Protein AF-A2Q2I1-F1 (afdb_monomer_lite)

pLDDT: mean 81.21, std 7.76, range [62.22, 92.88]

Foldseek 3Di:
DLVVVLVCVVVVHDDADFDDCPDPVQHPVNVVVSVVVSCVVVVHDDPDDWDWDDDPNDTGTGD

Secondary structure (DSSP, 8-state):
-HHHHHHHHHTT--------TT-SSS-HHHHHHHHHHHHHHTTPPPSS-SEEEEETTEEEEE-

Sequence (63 aa):
MLPILKRIVQNNIPVWVFSRDQDSVVPLLGSRTLIRELADDLKFKITVPYGAWFRKGQIIIFF

InterPro domains:
  IPR001563 Peptidase S10, serine carboxypeptidase [PF00450] (1-59)
  IPR029058 Alpha/Beta hydrolase fold [SSF53474] (1-59)

Organism: Medicago truncatula (NCBI:txid3880)

Radius of gyration: 13.01 Å; chains: 1; bounding box: 31×23×35 Å

Structure (mmCIF, N/CA/C/O backbone):
data_AF-A2Q2I1-F1
#
_entry.id   AF-A2Q2I1-F1
#
loop_
_atom_site.group_PDB
_atom_site.id
_atom_site.type_symbol
_atom_site.label_atom_id
_atom_site.label_alt_id
_atom_site.label_comp_id
_atom_site.label_asym_id
_atom_site.label_entity_id
_atom_site.label_seq_id
_atom_site.pdbx_PDB_ins_code
_atom_site.Cartn_x
_atom_site.Cartn_y
_atom_site.Cartn_z
_atom_site.occupancy
_atom_site.B_iso_or_equiv
_atom_site.auth_seq_id
_atom_site.auth_comp_id
_atom_site.auth_asym_id
_atom_site.auth_atom_id
_atom_site.pdbx_PDB_model_num
ATOM 1 N N . MET A 1 1 ? 2.574 12.737 6.146 1.00 65.25 1 MET A N 1
ATOM 2 C CA . MET A 1 1 ? 1.824 12.439 4.902 1.00 65.25 1 MET A CA 1
ATOM 3 C C . MET A 1 1 ? 0.758 11.357 5.100 1.00 65.25 1 MET A C 1
ATOM 5 O O . MET A 1 1 ? -0.385 11.598 4.733 1.00 65.25 1 MET A O 1
ATOM 9 N N . LEU A 1 2 ? 1.075 10.225 5.747 1.00 76.81 2 LEU A N 1
ATOM 10 C CA . LEU A 1 2 ? 0.126 9.128 6.026 1.00 76.81 2 LEU A CA 1
ATOM 11 C C . LEU A 1 2 ? -1.240 9.528 6.635 1.00 76.81 2 LEU A C 1
ATOM 13 O O . LEU A 1 2 ? -2.247 8.994 6.174 1.00 76.81 2 LEU A O 1
ATOM 17 N N . PRO A 1 3 ? -1.345 10.489 7.581 1.00 84.56 3 PRO A N 1
ATOM 18 C CA . PRO A 1 3 ? -2.645 10.863 8.155 1.00 84.56 3 PRO A CA 1
ATOM 19 C C . PRO A 1 3 ? -3.633 11.443 7.134 1.00 84.56 3 PRO A C 1
ATOM 21 O O . PRO A 1 3 ? -4.840 11.239 7.242 1.00 84.56 3 PRO A O 1
ATOM 24 N N . ILE A 1 4 ? -3.125 12.146 6.116 1.00 88.81 4 ILE A N 1
ATOM 25 C CA . ILE A 1 4 ? -3.954 12.718 5.048 1.00 88.81 4 ILE A CA 1
ATOM 26 C C . ILE A 1 4 ? -4.443 11.602 4.129 1.00 88.81 4 ILE A C 1
ATOM 28 O O . ILE A 1 4 ? -5.629 11.542 3.814 1.00 88.81 4 ILE A O 1
ATOM 32 N N . LEU A 1 5 ? -3.546 10.686 3.754 1.00 86.94 5 LEU A N 1
ATOM 33 C CA . LEU A 1 5 ? -3.883 9.537 2.917 1.00 86.94 5 LEU A CA 1
ATOM 34 C C . LEU A 1 5 ? -4.957 8.667 3.583 1.00 86.94 5 LEU A C 1
ATOM 36 O O . LEU A 1 5 ? -5.942 8.310 2.945 1.00 86.94 5 LEU A O 1
ATOM 40 N N . LYS A 1 6 ? -4.825 8.435 4.894 1.00 87.75 6 LYS A N 1
ATOM 41 C CA . LYS A 1 6 ? -5.825 7.740 5.714 1.00 87.75 6 LYS A CA 1
ATOM 42 C C . LYS A 1 6 ? -7.201 8.4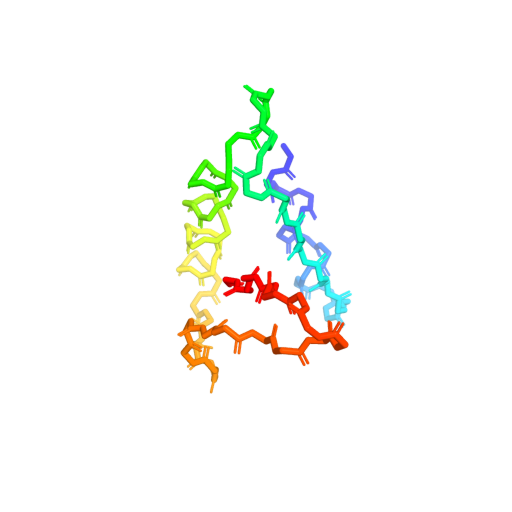01 5.612 1.00 87.75 6 LYS A C 1
ATOM 44 O O . LYS A 1 6 ? -8.184 7.720 5.342 1.00 87.75 6 LYS A O 1
ATOM 49 N N . ARG A 1 7 ? -7.266 9.729 5.749 1.00 90.50 7 ARG A N 1
ATOM 50 C CA . ARG A 1 7 ? -8.522 10.490 5.658 1.00 90.50 7 ARG A CA 1
ATOM 51 C C . ARG A 1 7 ? -9.148 10.431 4.261 1.00 90.50 7 ARG A C 1
ATOM 53 O O . ARG A 1 7 ? -10.363 10.328 4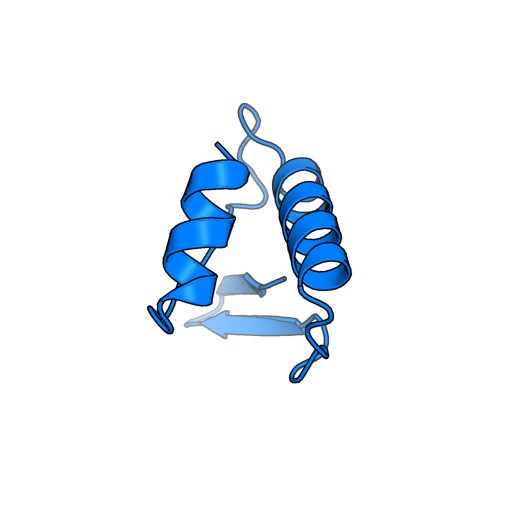.155 1.00 90.50 7 ARG A O 1
ATOM 60 N N . ILE A 1 8 ? -8.345 10.490 3.197 1.00 90.12 8 ILE A N 1
ATOM 61 C CA . ILE A 1 8 ? -8.830 10.376 1.808 1.00 90.12 8 ILE A CA 1
ATOM 62 C C . ILE A 1 8 ? -9.470 9.001 1.587 1.00 90.12 8 ILE A C 1
ATOM 64 O O . ILE A 1 8 ? -10.611 8.917 1.137 1.00 90.12 8 ILE A O 1
ATOM 68 N N . VAL A 1 9 ? -8.767 7.939 1.979 1.00 88.88 9 VAL A N 1
ATOM 69 C CA . VAL A 1 9 ? -9.237 6.556 1.833 1.00 88.88 9 VAL A CA 1
ATOM 70 C C . VAL A 1 9 ? -10.502 6.303 2.663 1.00 88.88 9 VAL A C 1
ATOM 72 O O . VAL A 1 9 ? -11.447 5.697 2.168 1.00 88.88 9 VAL A O 1
ATOM 75 N N . GLN A 1 10 ? -10.571 6.822 3.894 1.00 89.88 10 GLN A N 1
ATOM 76 C CA . GLN A 1 10 ? -11.762 6.715 4.750 1.00 89.88 10 GLN A CA 1
ATOM 77 C C . GLN A 1 10 ? -12.994 7.436 4.184 1.00 89.88 10 GLN A C 1
ATOM 79 O O . GLN A 1 10 ? -14.117 7.043 4.483 1.00 89.88 10 GLN A O 1
ATOM 84 N N . ASN A 1 11 ? -12.802 8.452 3.339 1.00 92.88 11 ASN A N 1
ATOM 85 C CA . ASN A 1 11 ? -13.886 9.125 2.620 1.00 92.88 11 ASN A CA 1
ATOM 86 C C . ASN A 1 11 ? -14.317 8.375 1.343 1.00 92.88 11 ASN A C 1
ATOM 88 O O . ASN A 1 11 ? -15.019 8.946 0.512 1.00 92.88 11 ASN A O 1
ATOM 92 N N . ASN A 1 12 ? -13.905 7.112 1.174 1.00 88.00 12 ASN A N 1
ATOM 93 C CA . ASN A 1 12 ? -14.184 6.274 0.002 1.00 88.00 12 ASN A CA 1
ATOM 94 C C . ASN A 1 12 ? -13.671 6.867 -1.321 1.00 88.00 12 ASN A C 1
ATOM 96 O O . ASN A 1 12 ? -14.222 6.600 -2.389 1.00 88.00 12 ASN A O 1
ATOM 100 N N . ILE A 1 13 ? -12.608 7.672 -1.263 1.00 91.56 13 ILE A N 1
ATOM 101 C CA . I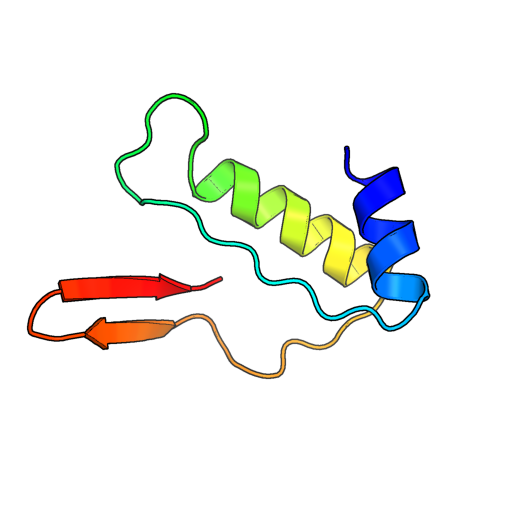LE A 1 13 ? -11.967 8.217 -2.458 1.00 91.56 13 ILE A CA 1
ATOM 102 C C . ILE A 1 13 ? -10.927 7.196 -2.945 1.00 91.56 13 ILE A C 1
ATOM 104 O O . ILE A 1 13 ? -10.033 6.834 -2.174 1.00 91.56 13 ILE A O 1
ATOM 108 N N . PRO A 1 14 ? -11.006 6.722 -4.203 1.00 87.75 14 PRO A N 1
ATOM 109 C CA . PRO A 1 14 ? -10.043 5.768 -4.739 1.00 87.75 14 PRO A CA 1
ATOM 110 C C . PRO A 1 14 ? -8.668 6.422 -4.917 1.00 87.75 14 PRO A C 1
ATOM 112 O O . PRO A 1 14 ? -8.550 7.508 -5.484 1.00 87.75 14 PRO A O 1
ATOM 115 N N . VAL A 1 15 ? -7.618 5.737 -4.463 1.00 88.12 15 VAL A N 1
ATOM 116 C CA . VAL A 1 15 ? -6.228 6.204 -4.541 1.00 88.12 15 VAL A CA 1
ATOM 117 C C . VAL A 1 15 ? -5.368 5.143 -5.213 1.00 88.12 15 VAL A C 1
ATOM 119 O O . VAL A 1 15 ? -5.456 3.967 -4.873 1.00 88.12 15 VAL A O 1
ATOM 122 N N . TRP A 1 16 ? -4.512 5.574 -6.137 1.00 85.12 16 TRP A N 1
ATOM 123 C CA . TRP A 1 16 ? -3.527 4.724 -6.800 1.00 85.12 16 TRP A CA 1
ATOM 124 C C . TRP A 1 16 ? -2.125 5.225 -6.462 1.00 85.12 16 TRP A C 1
ATOM 126 O O . TRP A 1 16 ? -1.852 6.422 -6.569 1.00 85.12 16 TRP A O 1
ATOM 136 N N . VAL A 1 17 ? -1.245 4.317 -6.043 1.00 83.94 17 VAL A N 1
ATOM 137 C CA . VAL A 1 17 ? 0.138 4.628 -5.663 1.00 83.94 17 VAL A CA 1
ATOM 138 C C . VAL A 1 17 ? 1.073 3.871 -6.590 1.00 83.94 17 VAL A C 1
ATOM 140 O O . VAL A 1 17 ? 0.945 2.663 -6.758 1.00 83.94 17 VAL A O 1
ATOM 143 N N . PHE A 1 18 ? 2.016 4.587 -7.193 1.00 80.88 18 PHE A N 1
ATOM 144 C CA . PHE A 1 18 ? 2.980 4.023 -8.128 1.00 80.88 18 PHE A CA 1
ATOM 145 C C . PHE A 1 18 ? 4.375 4.531 -7.790 1.00 80.88 18 PHE A C 1
ATOM 147 O O . PHE A 1 18 ? 4.548 5.699 -7.445 1.00 80.88 18 PHE A O 1
ATOM 154 N N . SER A 1 19 ? 5.372 3.663 -7.918 1.00 76.88 19 SER A N 1
ATOM 155 C CA . SER A 1 19 ? 6.780 4.020 -7.765 1.00 76.88 19 SER A CA 1
ATOM 156 C C . SER A 1 19 ? 7.586 3.345 -8.870 1.00 76.88 19 SER A C 1
ATOM 158 O O . SER A 1 19 ? 7.260 2.238 -9.304 1.00 76.88 19 SER A O 1
ATOM 160 N N . ARG A 1 20 ? 8.606 4.047 -9.367 1.00 76.44 20 ARG A N 1
ATOM 161 C CA . ARG A 1 20 ? 9.548 3.509 -10.345 1.00 76.44 20 ARG A CA 1
ATOM 162 C C . ARG A 1 20 ? 10.662 2.793 -9.584 1.00 76.44 20 ARG A C 1
ATOM 164 O O . ARG A 1 20 ? 11.198 3.318 -8.618 1.00 76.44 20 ARG A O 1
ATOM 171 N N . ASP A 1 21 ? 11.023 1.609 -10.047 1.00 71.38 21 ASP A N 1
ATOM 172 C CA . ASP A 1 21 ? 12.061 0.749 -9.474 1.00 71.38 21 ASP A CA 1
ATOM 173 C C . ASP A 1 21 ? 13.467 1.381 -9.461 1.00 71.38 21 ASP A C 1
ATOM 175 O O . ASP A 1 21 ? 14.278 1.032 -8.609 1.00 71.38 21 ASP A O 1
ATOM 179 N N . GLN A 1 22 ? 13.732 2.329 -10.365 1.00 69.31 22 GLN A N 1
ATOM 180 C CA . GLN A 1 22 ? 15.016 3.036 -10.495 1.00 69.31 22 GLN A CA 1
ATOM 181 C C . GLN A 1 22 ? 15.050 4.428 -9.833 1.00 69.31 22 GLN A C 1
ATOM 183 O O . GLN A 1 22 ? 15.937 5.224 -10.136 1.00 69.31 22 GLN A O 1
ATOM 188 N N . ASP A 1 23 ? 14.077 4.777 -8.985 1.00 67.19 23 ASP A N 1
ATOM 189 C CA . ASP A 1 23 ? 14.127 6.044 -8.246 1.00 67.19 23 ASP A CA 1
ATOM 190 C C . ASP A 1 23 ? 15.026 5.917 -7.003 1.00 67.19 23 ASP A C 1
ATOM 192 O O . ASP A 1 23 ? 14.727 5.175 -6.064 1.00 67.19 23 ASP A O 1
ATOM 196 N N . SER A 1 24 ? 16.140 6.652 -7.006 1.00 62.22 24 S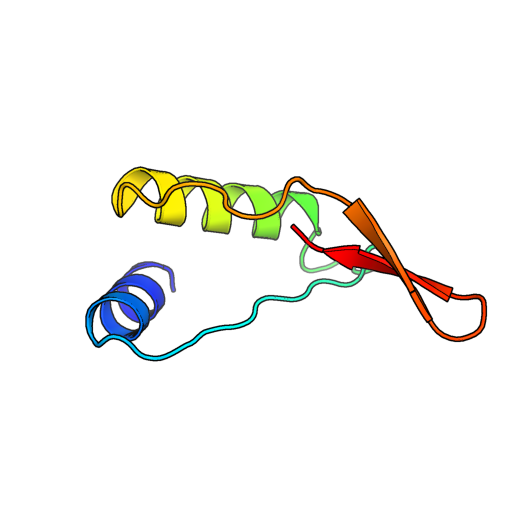ER A N 1
ATOM 197 C CA . SER A 1 24 ? 17.124 6.662 -5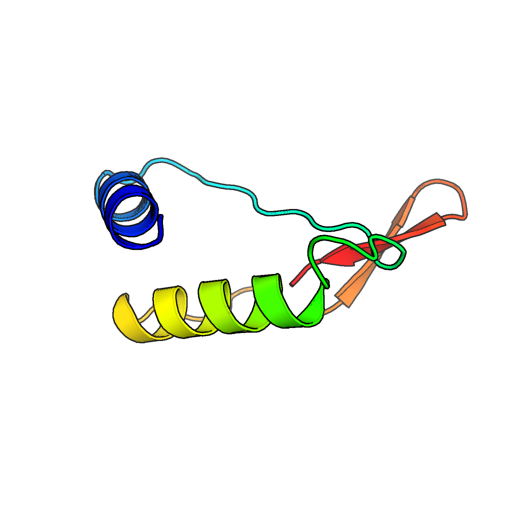.917 1.00 62.22 24 SER A CA 1
ATOM 198 C C . SER A 1 24 ? 16.756 7.603 -4.764 1.00 62.22 24 SER A C 1
ATOM 200 O O . SER A 1 24 ? 17.366 7.510 -3.701 1.00 62.22 24 SER A O 1
ATOM 202 N N . VAL A 1 25 ? 15.798 8.521 -4.953 1.00 72.25 25 VAL A N 1
ATOM 203 C CA . VAL A 1 25 ? 15.405 9.509 -3.930 1.00 72.25 25 VAL A CA 1
ATOM 204 C C . VAL A 1 25 ? 14.290 8.962 -3.043 1.00 72.25 25 VAL A C 1
ATOM 206 O O . VAL A 1 25 ? 14.323 9.143 -1.825 1.00 72.25 25 VAL A O 1
ATOM 209 N N . VAL A 1 26 ? 13.319 8.256 -3.631 1.00 70.44 26 VAL A N 1
ATOM 210 C CA . VAL A 1 26 ? 12.241 7.579 -2.895 1.00 70.44 26 VAL A CA 1
ATOM 211 C C . VAL A 1 26 ? 12.207 6.104 -3.293 1.00 70.44 26 VAL A C 1
ATOM 213 O O . VAL A 1 26 ? 11.556 5.743 -4.275 1.00 70.44 26 VAL A O 1
ATOM 216 N N . PRO A 1 27 ? 12.872 5.225 -2.521 1.00 75.44 27 PRO A N 1
ATOM 217 C CA . PRO A 1 27 ? 12.953 3.814 -2.860 1.00 75.44 27 PRO A CA 1
ATOM 218 C C . PRO A 1 27 ? 11.571 3.158 -2.905 1.00 75.44 27 PRO A C 1
ATOM 220 O O . PRO A 1 27 ? 10.761 3.318 -1.983 1.00 75.44 27 PRO A O 1
ATOM 223 N N . LEU A 1 28 ? 11.351 2.317 -3.919 1.00 79.50 28 LEU A N 1
ATOM 224 C CA . LEU A 1 28 ? 10.155 1.480 -4.068 1.00 79.50 28 LEU A CA 1
ATOM 225 C C . LEU A 1 28 ? 9.803 0.747 -2.764 1.00 79.50 28 LEU A C 1
ATOM 227 O O . LEU A 1 28 ? 8.655 0.768 -2.318 1.00 79.50 28 LEU A O 1
ATOM 231 N N . LEU A 1 29 ? 10.805 0.158 -2.107 1.00 79.94 29 LEU A N 1
ATOM 232 C CA . LEU A 1 29 ? 10.628 -0.566 -0.847 1.00 79.94 29 LEU A CA 1
ATOM 233 C C . LEU A 1 29 ? 10.103 0.325 0.285 1.00 79.94 29 LEU A C 1
ATOM 235 O O . LEU A 1 29 ? 9.260 -0.125 1.056 1.00 79.94 29 LEU A O 1
ATOM 239 N N . GLY A 1 30 ? 10.552 1.581 0.360 1.00 82.88 30 GLY A N 1
ATOM 240 C CA . GLY A 1 30 ? 10.077 2.538 1.360 1.00 82.88 30 GLY A CA 1
ATOM 241 C C . GLY A 1 30 ? 8.604 2.877 1.151 1.00 82.88 30 GLY A C 1
ATOM 242 O O . GLY A 1 30 ? 7.808 2.794 2.084 1.00 82.88 30 GLY A O 1
ATOM 243 N N . SER A 1 31 ? 8.217 3.163 -0.097 1.00 82.62 31 SER A N 1
ATOM 244 C CA . SER A 1 31 ? 6.809 3.406 -0.437 1.00 82.62 31 SER A CA 1
ATOM 245 C C . SER A 1 31 ? 5.921 2.187 -0.152 1.00 82.62 31 SER A C 1
ATOM 247 O O . SER A 1 31 ? 4.834 2.336 0.404 1.00 82.62 31 SER A O 1
ATOM 249 N N . ARG A 1 32 ? 6.419 0.972 -0.419 1.00 83.81 32 ARG A N 1
ATOM 250 C CA . ARG A 1 32 ? 5.708 -0.284 -0.148 1.00 83.81 32 ARG A CA 1
ATOM 251 C C . ARG A 1 32 ? 5.436 -0.488 1.339 1.00 83.81 32 ARG A C 1
ATOM 253 O O . ARG A 1 32 ? 4.322 -0.853 1.702 1.00 83.81 32 ARG A O 1
ATOM 260 N N . THR A 1 33 ? 6.439 -0.281 2.192 1.00 87.31 33 THR A N 1
ATOM 261 C CA . THR A 1 33 ? 6.281 -0.471 3.641 1.00 87.31 33 THR A CA 1
ATOM 262 C C . THR A 1 33 ? 5.223 0.474 4.202 1.00 87.31 33 THR A C 1
ATOM 264 O O . THR A 1 33 ? 4.319 0.023 4.894 1.00 87.31 33 THR A O 1
ATOM 267 N N . LEU A 1 34 ? 5.256 1.751 3.811 1.00 87.75 34 LEU A N 1
ATOM 268 C CA . LEU A 1 34 ? 4.300 2.757 4.286 1.00 87.75 34 LEU A CA 1
ATOM 269 C C . LEU A 1 34 ? 2.853 2.464 3.858 1.00 87.75 34 LEU A C 1
ATOM 271 O O . LEU A 1 34 ? 1.922 2.668 4.635 1.00 87.75 34 LEU A O 1
ATOM 275 N N . ILE A 1 35 ? 2.647 1.987 2.626 1.00 87.75 35 ILE A N 1
ATOM 276 C CA . ILE A 1 35 ? 1.310 1.596 2.155 1.00 87.75 35 ILE A CA 1
ATOM 277 C C . ILE A 1 35 ? 0.824 0.329 2.857 1.00 87.75 35 ILE A C 1
ATOM 279 O O . ILE A 1 35 ? -0.354 0.248 3.200 1.00 87.75 35 ILE A O 1
ATOM 283 N N . ARG A 1 36 ? 1.717 -0.628 3.126 1.00 86.75 36 ARG A N 1
ATOM 284 C CA . ARG A 1 36 ? 1.374 -1.841 3.872 1.00 86.75 36 ARG A CA 1
ATOM 285 C C . ARG A 1 36 ? 0.958 -1.527 5.306 1.00 86.75 36 ARG A C 1
ATOM 287 O O . ARG A 1 36 ? -0.095 -1.986 5.726 1.00 86.75 36 ARG A O 1
ATOM 294 N N . GLU A 1 37 ? 1.725 -0.694 6.006 1.00 88.94 37 GLU A N 1
ATOM 295 C CA . GLU A 1 37 ? 1.371 -0.223 7.350 1.00 88.94 37 GLU A CA 1
ATOM 296 C C . GLU A 1 37 ? 0.002 0.464 7.352 1.00 88.94 37 GLU A C 1
ATOM 298 O O . GLU A 1 37 ? -0.831 0.164 8.199 1.00 88.94 37 GLU A O 1
ATOM 303 N N . LEU A 1 38 ? -0.275 1.325 6.363 1.00 88.19 38 LEU A N 1
ATOM 304 C CA . LEU A 1 38 ? -1.578 1.981 6.234 1.00 88.19 38 LEU A CA 1
ATOM 305 C C . LEU A 1 38 ? -2.722 0.988 5.960 1.00 88.19 38 LEU A C 1
ATOM 307 O O . LEU A 1 38 ? -3.820 1.159 6.491 1.00 88.19 38 LEU A O 1
ATOM 311 N N . ALA A 1 39 ? -2.490 -0.019 5.117 1.00 87.75 39 ALA A N 1
ATOM 312 C CA . ALA A 1 39 ? -3.478 -1.049 4.810 1.00 87.75 39 ALA A CA 1
ATOM 313 C C . ALA A 1 39 ? -3.791 -1.916 6.039 1.00 87.75 39 ALA A C 1
ATOM 315 O O . ALA A 1 39 ? -4.966 -2.183 6.303 1.00 87.75 39 ALA A O 1
ATOM 316 N N . ASP A 1 40 ? -2.769 -2.287 6.815 1.00 88.81 40 ASP A N 1
ATOM 317 C CA . ASP A 1 40 ? -2.913 -3.027 8.071 1.00 88.81 40 ASP A CA 1
ATOM 318 C C . ASP A 1 40 ? -3.687 -2.189 9.109 1.00 88.81 40 ASP A C 1
ATOM 320 O O . ASP A 1 40 ? -4.652 -2.670 9.710 1.00 88.81 40 ASP A O 1
ATOM 324 N N . ASP A 1 41 ? -3.357 -0.899 9.229 1.00 89.00 41 ASP A N 1
ATOM 325 C CA . ASP A 1 41 ? -4.049 0.095 10.064 1.00 89.00 41 ASP A CA 1
ATOM 326 C C . ASP A 1 41 ? -5.548 0.215 9.746 1.00 89.00 41 ASP A C 1
ATOM 328 O O . ASP A 1 41 ? -6.384 0.405 10.634 1.00 89.00 41 ASP A O 1
ATOM 332 N N . LEU A 1 42 ? -5.889 0.153 8.456 1.00 88.75 42 LEU A N 1
ATOM 333 C CA . LEU A 1 42 ? -7.257 0.244 7.944 1.00 88.75 42 LEU A CA 1
ATOM 334 C C . LEU A 1 42 ? -7.951 -1.122 7.845 1.00 88.75 42 LEU A C 1
ATOM 336 O O . LEU A 1 42 ? -9.124 -1.181 7.473 1.00 88.75 42 LEU A O 1
ATOM 340 N N . LYS A 1 43 ? -7.260 -2.212 8.208 1.00 89.31 43 LYS A N 1
ATOM 341 C CA . LYS A 1 43 ? -7.729 -3.603 8.100 1.00 89.31 43 LYS A CA 1
ATOM 342 C C . LYS A 1 43 ? -8.180 -3.980 6.686 1.00 89.31 43 LYS A C 1
ATOM 344 O O . LYS A 1 43 ? -9.129 -4.749 6.504 1.00 89.31 43 LYS A O 1
ATOM 349 N N . PHE A 1 44 ? -7.512 -3.434 5.676 1.00 88.06 44 PHE A N 1
ATOM 350 C CA . PHE A 1 44 ? -7.777 -3.772 4.287 1.00 88.06 44 PHE A CA 1
ATOM 351 C C . PHE A 1 44 ? -7.250 -5.162 3.952 1.00 88.06 44 PHE A C 1
ATOM 353 O O . PHE A 1 44 ? -6.172 -5.572 4.373 1.00 88.06 44 PHE A O 1
ATOM 360 N N . LYS A 1 45 ? -8.038 -5.902 3.171 1.00 85.62 45 LYS A N 1
ATOM 361 C CA . LYS A 1 45 ? -7.627 -7.198 2.634 1.00 85.62 45 LYS A CA 1
ATOM 362 C C . LYS A 1 45 ? -6.975 -6.987 1.277 1.00 85.62 45 LYS A C 1
ATOM 364 O O . LYS A 1 45 ? -7.487 -6.234 0.452 1.00 85.62 45 LYS A O 1
ATOM 369 N N . ILE A 1 46 ? -5.881 -7.699 1.040 1.00 82.44 46 ILE A N 1
ATOM 370 C CA . ILE A 1 46 ? -5.234 -7.742 -0.269 1.00 82.44 46 ILE A CA 1
ATOM 371 C C . ILE A 1 46 ? -6.159 -8.507 -1.219 1.00 82.44 46 ILE A C 1
ATOM 373 O O . ILE A 1 46 ? -6.446 -9.683 -0.997 1.00 82.44 46 ILE A O 1
ATOM 377 N N . THR A 1 47 ? -6.653 -7.831 -2.253 1.00 86.00 47 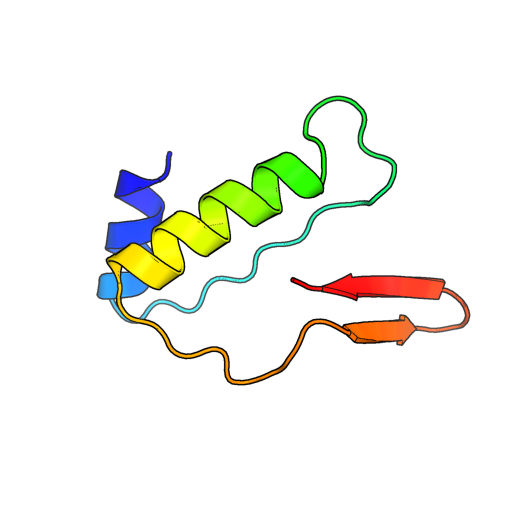THR A N 1
ATOM 378 C CA . THR A 1 47 ? -7.539 -8.422 -3.270 1.00 86.00 47 THR A CA 1
ATOM 379 C C . THR A 1 47 ? -6.765 -9.028 -4.433 1.00 86.00 47 THR A C 1
ATOM 381 O O . THR A 1 47 ? -7.202 -10.020 -5.009 1.00 86.00 47 THR A O 1
ATOM 384 N N . VAL A 1 48 ? -5.609 -8.453 -4.764 1.00 83.56 48 VAL A N 1
ATOM 385 C CA . VAL A 1 48 ? -4.730 -8.907 -5.842 1.00 83.56 48 VAL A CA 1
ATOM 386 C C . VAL A 1 48 ? -3.323 -9.059 -5.267 1.00 83.56 48 VAL A C 1
ATOM 388 O O . VAL A 1 48 ? -2.809 -8.100 -4.690 1.00 83.56 48 VAL A O 1
ATOM 391 N N . PRO A 1 49 ? -2.695 -10.244 -5.368 1.00 81.19 49 PRO A N 1
ATOM 392 C CA . PRO A 1 49 ? -1.327 -10.420 -4.911 1.00 81.19 49 PRO A CA 1
ATOM 393 C C . PRO A 1 49 ? -0.362 -9.610 -5.781 1.00 81.19 49 PRO A C 1
ATOM 395 O O . PRO A 1 49 ? -0.620 -9.353 -6.956 1.00 81.19 49 PRO A O 1
ATOM 398 N N . TYR A 1 50 ? 0.777 -9.250 -5.195 1.00 76.69 50 TYR A N 1
ATOM 399 C CA . TYR A 1 50 ? 1.864 -8.568 -5.891 1.00 76.69 50 TYR A CA 1
ATOM 400 C C . TYR A 1 50 ? 2.240 -9.297 -7.187 1.00 76.69 50 TYR A C 1
ATOM 402 O O . TYR A 1 50 ? 2.482 -10.508 -7.180 1.00 76.69 50 TYR A O 1
ATOM 410 N N . GLY A 1 51 ? 2.304 -8.555 -8.290 1.00 77.56 51 GLY A N 1
ATOM 411 C CA . GLY A 1 51 ? 2.484 -9.138 -9.610 1.00 77.56 51 GLY A CA 1
ATOM 412 C C . GLY A 1 51 ? 3.097 -8.176 -10.616 1.00 77.56 51 GLY A C 1
ATOM 413 O O . GLY A 1 51 ? 3.016 -6.953 -10.493 1.00 77.56 51 GLY A O 1
ATOM 414 N N . ALA A 1 52 ? 3.722 -8.765 -11.631 1.00 76.88 52 ALA A N 1
ATOM 415 C CA . ALA A 1 52 ? 4.248 -8.046 -12.777 1.00 76.88 52 ALA A CA 1
ATOM 416 C C . ALA A 1 52 ? 3.115 -7.729 -13.760 1.00 76.88 52 ALA A C 1
ATOM 418 O O . ALA A 1 52 ? 2.397 -8.624 -14.206 1.00 76.88 52 ALA A O 1
ATOM 419 N N . TRP A 1 53 ? 2.989 -6.460 -14.137 1.00 77.56 53 TRP A N 1
ATOM 420 C CA . TRP A 1 53 ? 2.126 -6.033 -15.228 1.00 77.56 53 TRP A CA 1
ATOM 421 C C . TRP A 1 53 ? 2.949 -5.806 -16.492 1.00 77.56 53 TRP A C 1
ATOM 423 O O . TRP A 1 53 ? 3.892 -5.015 -16.503 1.00 77.56 53 TRP A O 1
ATOM 433 N N . PHE A 1 54 ? 2.572 -6.470 -17.583 1.00 78.75 54 PHE A N 1
ATOM 434 C CA . PHE A 1 54 ? 3.267 -6.355 -18.862 1.00 78.75 54 PHE A CA 1
ATOM 435 C C . PHE A 1 54 ? 2.599 -5.296 -19.737 1.00 78.75 54 PHE A C 1
ATOM 437 O O . PHE A 1 54 ? 1.433 -5.418 -20.114 1.00 78.75 54 PHE A O 1
ATOM 444 N N . ARG A 1 55 ? 3.346 -4.252 -20.107 1.00 77.56 55 ARG A N 1
ATOM 445 C CA . ARG A 1 55 ? 2.884 -3.217 -21.038 1.00 77.56 55 ARG A CA 1
ATOM 446 C C . ARG A 1 55 ? 3.907 -3.008 -22.147 1.00 77.56 55 ARG A C 1
ATOM 448 O O . ARG A 1 55 ? 4.965 -2.445 -21.904 1.00 77.56 55 ARG A O 1
ATOM 455 N N . LYS A 1 56 ? 3.569 -3.412 -23.379 1.00 79.19 56 LYS A N 1
ATOM 456 C CA . LYS A 1 56 ? 4.378 -3.176 -24.598 1.00 79.19 56 LYS A CA 1
ATOM 457 C C . LYS A 1 56 ? 5.875 -3.523 -24.430 1.00 79.19 56 LYS A C 1
ATOM 459 O O . LYS A 1 56 ? 6.736 -2.764 -24.853 1.00 79.19 56 LYS A O 1
ATOM 464 N N . GLY A 1 57 ? 6.173 -4.653 -23.783 1.00 77.75 57 GLY A N 1
ATOM 465 C CA . GLY A 1 57 ? 7.546 -5.117 -23.532 1.00 77.75 57 GLY A CA 1
ATOM 466 C C . GLY A 1 57 ? 8.197 -4.573 -22.256 1.00 77.75 57 GLY A C 1
ATOM 467 O O . GLY A 1 57 ? 9.287 -5.013 -21.908 1.00 77.75 57 GLY A O 1
ATOM 468 N N . GLN A 1 58 ? 7.534 -3.672 -21.527 1.00 72.31 58 GLN A N 1
ATOM 469 C CA . GLN A 1 58 ? 7.992 -3.186 -20.230 1.00 72.31 58 GLN A CA 1
ATOM 470 C C . GLN A 1 58 ? 7.252 -3.887 -19.092 1.00 72.31 58 GLN A C 1
ATOM 472 O O . GLN A 1 58 ? 6.029 -4.052 -19.136 1.00 72.31 58 GLN A O 1
ATOM 477 N N . ILE A 1 59 ? 8.006 -4.282 -18.070 1.00 72.56 59 ILE A N 1
ATOM 478 C CA . ILE A 1 59 ? 7.472 -4.831 -16.827 1.00 72.56 59 ILE A CA 1
ATOM 479 C C . ILE A 1 59 ? 7.270 -3.668 -15.862 1.00 72.56 59 ILE A C 1
ATOM 481 O O . ILE A 1 59 ? 8.214 -2.948 -15.545 1.00 72.56 59 ILE A O 1
ATOM 485 N N . ILE A 1 60 ? 6.032 -3.476 -15.419 1.00 74.12 60 ILE A N 1
ATOM 486 C CA . ILE A 1 60 ? 5.680 -2.538 -14.358 1.00 74.12 60 ILE A CA 1
ATOM 487 C C . ILE A 1 60 ? 5.338 -3.364 -13.129 1.00 74.12 60 ILE A C 1
ATOM 489 O O . ILE A 1 60 ? 4.559 -4.314 -13.192 1.00 74.12 60 ILE A O 1
ATOM 493 N N . ILE A 1 61 ? 5.938 -2.996 -12.011 1.00 68.88 61 ILE A N 1
ATOM 494 C CA . ILE A 1 61 ? 5.687 -3.623 -10.726 1.00 68.88 61 ILE A CA 1
ATOM 495 C C . ILE A 1 61 ? 4.611 -2.814 -9.997 1.00 68.88 61 ILE A C 1
ATOM 497 O O . ILE A 1 61 ? 4.796 -1.619 -9.767 1.00 68.88 61 ILE A O 1
ATOM 501 N N . PHE A 1 62 ? 3.518 -3.469 -9.607 1.00 66.50 62 PHE A N 1
ATOM 502 C CA . PHE A 1 62 ? 2.507 -2.901 -8.709 1.00 66.50 62 PHE A CA 1
ATOM 503 C C . PHE A 1 62 ? 2.572 -3.586 -7.346 1.00 66.50 62 PHE A C 1
ATOM 505 O O . PHE A 1 62 ? 2.835 -4.787 -7.279 1.00 66.50 62 PHE A O 1
ATOM 512 N N . PHE A 1 63 ? 2.345 -2.823 -6.276 1.00 64.69 63 PHE A N 1
ATOM 513 C CA . PHE A 1 63 ? 2.319 -3.293 -4.890 1.00 64.69 63 PHE A CA 1
ATOM 514 C C . PHE A 1 63 ? 1.030 -2.902 -4.182 1.00 64.69 63 PHE A C 1
ATOM 516 O O . PHE A 1 63 ? 0.409 -1.901 -4.605 1.00 64.69 63 PHE A O 1
#